Protein AF-A0A849RCG0-F1 (afdb_monomer_lite)

Structure (mmCIF, N/CA/C/O backbone):
data_AF-A0A849RCG0-F1
#
_entry.id   AF-A0A849RCG0-F1
#
loop_
_atom_site.group_PDB
_atom_site.id
_atom_site.type_symbol
_atom_site.label_atom_id
_atom_site.label_alt_id
_atom_site.label_comp_id
_atom_site.label_asym_id
_atom_site.label_entity_id
_atom_site.label_seq_id
_atom_site.pdbx_PDB_ins_code
_atom_site.Cartn_x
_atom_site.Cartn_y
_atom_site.Cartn_z
_atom_site.occupancy
_atom_site.B_iso_or_equiv
_atom_site.auth_seq_id
_atom_site.auth_comp_id
_atom_site.auth_asym_id
_atom_site.auth_atom_id
_atom_site.pdbx_PDB_model_num
ATOM 1 N N . MET A 1 1 ? 16.644 -5.581 -4.492 1.00 68.50 1 MET A N 1
ATOM 2 C CA . MET A 1 1 ? 16.510 -4.778 -3.244 1.00 68.50 1 MET A CA 1
ATOM 3 C C . MET A 1 1 ? 15.070 -4.349 -2.998 1.00 68.50 1 MET A C 1
ATOM 5 O O . MET A 1 1 ? 14.618 -4.457 -1.867 1.00 68.50 1 MET A O 1
ATOM 9 N N . LEU A 1 2 ? 14.342 -3.907 -4.027 1.00 74.62 2 LEU A N 1
ATOM 10 C CA . LEU A 1 2 ? 12.944 -3.479 -3.905 1.00 74.62 2 LEU A CA 1
ATOM 11 C C . LEU A 1 2 ? 12.015 -4.626 -3.444 1.00 74.62 2 LEU A C 1
ATOM 13 O O . LEU A 1 2 ? 11.167 -4.410 -2.586 1.00 74.62 2 LEU A O 1
ATOM 17 N N . ASP A 1 3 ? 12.273 -5.863 -3.884 1.00 76.31 3 ASP A N 1
ATOM 18 C CA . ASP A 1 3 ? 11.562 -7.084 -3.463 1.00 76.31 3 ASP A CA 1
ATOM 19 C C . ASP A 1 3 ? 11.628 -7.344 -1.949 1.00 76.31 3 ASP A C 1
ATOM 21 O O . ASP A 1 3 ? 10.642 -7.747 -1.331 1.00 76.31 3 ASP A O 1
ATOM 25 N N . LEU A 1 4 ? 12.788 -7.083 -1.330 1.00 80.75 4 LEU A N 1
ATOM 26 C CA . LEU A 1 4 ? 12.984 -7.244 0.116 1.00 80.75 4 LEU A CA 1
ATOM 27 C C . LEU A 1 4 ? 12.170 -6.212 0.894 1.00 80.75 4 LEU A C 1
ATOM 29 O O . LEU A 1 4 ? 11.536 -6.550 1.890 1.00 80.75 4 LEU A O 1
ATOM 33 N N . ILE A 1 5 ? 12.149 -4.969 0.412 1.00 82.56 5 ILE A N 1
ATOM 34 C CA . ILE A 1 5 ? 11.380 -3.887 1.033 1.00 82.56 5 ILE A CA 1
ATOM 35 C C . ILE A 1 5 ? 9.881 -4.203 0.945 1.00 82.56 5 ILE A C 1
ATOM 37 O O . ILE A 1 5 ? 9.186 -4.127 1.957 1.00 82.56 5 ILE A O 1
ATOM 41 N N . ILE A 1 6 ? 9.395 -4.633 -0.225 1.00 84.12 6 ILE A N 1
ATOM 42 C CA . ILE A 1 6 ? 7.998 -5.054 -0.420 1.00 84.12 6 ILE A CA 1
ATOM 43 C C . ILE A 1 6 ? 7.646 -6.211 0.513 1.00 84.12 6 ILE A C 1
ATOM 45 O O . ILE A 1 6 ? 6.597 -6.179 1.155 1.00 84.12 6 ILE A O 1
ATOM 49 N N . SER A 1 7 ? 8.520 -7.211 0.626 1.00 83.06 7 SER A N 1
ATOM 50 C CA . SER A 1 7 ? 8.291 -8.382 1.478 1.00 83.06 7 SER A CA 1
ATOM 51 C C . SER A 1 7 ? 8.188 -7.9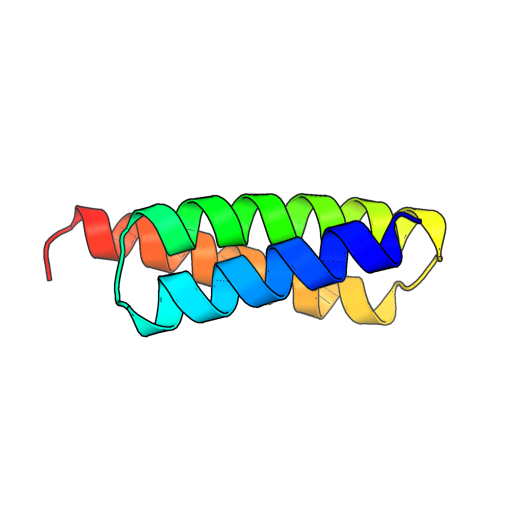95 2.954 1.00 83.06 7 SER A C 1
ATOM 53 O O . SER A 1 7 ? 7.226 -8.374 3.618 1.00 83.06 7 SER A O 1
ATOM 55 N N . ILE A 1 8 ? 9.115 -7.175 3.460 1.00 86.44 8 ILE A N 1
ATOM 56 C CA . ILE A 1 8 ? 9.100 -6.692 4.851 1.00 86.44 8 ILE A CA 1
ATOM 57 C C . ILE A 1 8 ? 7.836 -5.871 5.128 1.00 86.44 8 ILE A C 1
ATOM 59 O O . ILE A 1 8 ? 7.151 -6.107 6.123 1.00 86.44 8 ILE A O 1
ATOM 63 N N . VAL A 1 9 ? 7.489 -4.941 4.233 1.00 84.94 9 VAL A N 1
ATOM 64 C CA . VAL A 1 9 ? 6.281 -4.111 4.363 1.00 84.94 9 VAL A CA 1
ATOM 65 C C . VAL A 1 9 ? 5.015 -4.970 4.322 1.00 84.94 9 VAL A C 1
ATOM 67 O O . VAL A 1 9 ? 4.095 -4.734 5.101 1.00 84.94 9 VAL A O 1
ATOM 70 N N . THR A 1 10 ? 4.977 -6.002 3.479 1.00 85.31 10 THR A N 1
ATOM 71 C CA . THR A 1 10 ? 3.835 -6.924 3.375 1.00 85.31 10 THR A CA 1
ATOM 72 C C . THR A 1 10 ? 3.677 -7.770 4.641 1.00 85.31 10 THR A C 1
ATOM 74 O O . THR A 1 10 ? 2.560 -7.932 5.129 1.00 85.31 10 THR A O 1
ATOM 77 N N . ILE A 1 11 ? 4.777 -8.260 5.222 1.00 86.50 11 ILE A N 1
ATOM 78 C CA . ILE A 1 11 ? 4.756 -9.005 6.493 1.00 86.50 11 ILE A CA 1
ATOM 79 C C . ILE A 1 11 ? 4.261 -8.107 7.630 1.00 86.50 11 ILE A C 1
ATOM 81 O O . ILE A 1 11 ? 3.389 -8.512 8.400 1.00 86.50 11 ILE A O 1
ATOM 85 N N . LEU A 1 12 ? 4.774 -6.875 7.720 1.00 84.38 12 LEU A N 1
ATOM 86 C CA . LEU A 1 12 ? 4.316 -5.897 8.710 1.00 84.38 12 LEU A CA 1
ATOM 87 C C . LEU A 1 12 ? 2.828 -5.592 8.533 1.00 84.38 12 LEU A C 1
ATOM 89 O O . LEU A 1 12 ? 2.078 -5.638 9.505 1.00 84.38 12 LEU A O 1
ATOM 93 N N . TYR A 1 13 ? 2.385 -5.351 7.299 1.00 81.75 13 TYR A N 1
ATOM 94 C CA . TYR A 1 13 ? 0.974 -5.175 6.970 1.00 81.75 13 TYR A CA 1
ATOM 95 C C . TYR A 1 13 ? 0.123 -6.345 7.478 1.00 81.75 13 TYR A C 1
ATOM 97 O O . TYR A 1 13 ? -0.819 -6.118 8.237 1.00 81.75 13 TYR A O 1
ATOM 105 N N . MET A 1 14 ? 0.471 -7.587 7.126 1.00 81.94 14 MET A N 1
ATOM 106 C CA . MET A 1 14 ? -0.275 -8.778 7.551 1.00 81.94 14 MET A CA 1
ATOM 107 C C . MET A 1 14 ? -0.306 -8.921 9.074 1.00 81.94 14 MET A C 1
ATOM 109 O O . MET A 1 14 ? -1.353 -9.227 9.646 1.00 81.94 14 MET A O 1
ATOM 113 N N . HIS A 1 15 ? 0.813 -8.646 9.745 1.00 85.44 15 HIS A N 1
ATOM 114 C CA . HIS A 1 15 ? 0.886 -8.693 11.200 1.00 85.44 15 HIS A CA 1
ATOM 115 C C . HIS A 1 15 ? -0.029 -7.645 11.853 1.00 85.44 15 HIS A C 1
ATOM 117 O O . HIS A 1 15 ? -0.790 -7.965 12.768 1.00 85.44 15 HIS A O 1
ATOM 123 N N . LEU A 1 16 ? -0.013 -6.399 11.371 1.00 83.44 16 LEU A N 1
ATOM 124 C CA . LEU A 1 16 ? -0.868 -5.336 11.905 1.00 83.44 16 LEU A CA 1
ATOM 125 C C . LEU A 1 16 ? -2.351 -5.561 11.589 1.00 83.44 16 LEU A C 1
ATOM 127 O O . LEU A 1 16 ? -3.204 -5.274 12.434 1.00 83.44 16 LEU A O 1
ATOM 131 N N . LEU A 1 17 ? -2.657 -6.101 10.408 1.00 79.81 17 LEU A N 1
ATOM 132 C CA . LEU A 1 17 ? -4.013 -6.465 10.007 1.00 79.81 17 LEU A CA 1
ATOM 133 C C . LEU A 1 17 ? -4.567 -7.575 10.909 1.00 79.81 17 LEU A C 1
ATOM 135 O O . LEU A 1 17 ? -5.688 -7.459 11.402 1.00 79.81 17 LEU A O 1
ATOM 139 N N . SER A 1 18 ? -3.758 -8.598 11.212 1.00 81.19 18 SER A N 1
ATOM 140 C CA . SER A 1 18 ? -4.131 -9.671 12.145 1.00 81.19 18 SER A CA 1
ATOM 141 C C . SER A 1 18 ? -4.428 -9.149 13.549 1.00 81.19 18 SER A C 1
ATOM 143 O O . SER A 1 18 ? -5.267 -9.714 14.247 1.00 81.19 18 SER A O 1
ATOM 145 N N . ARG A 1 19 ? -3.759 -8.073 13.975 1.00 83.50 19 ARG A N 1
ATOM 146 C CA . ARG A 1 19 ? -3.997 -7.436 15.277 1.00 83.50 19 ARG A CA 1
ATOM 147 C C . ARG A 1 19 ? -5.165 -6.450 15.265 1.00 83.50 19 ARG A C 1
ATOM 149 O O . ARG A 1 19 ? -5.392 -5.803 16.284 1.00 83.50 19 ARG A O 1
ATOM 156 N N . LYS A 1 20 ? -5.906 -6.331 14.151 1.00 75.62 20 LYS A N 1
ATOM 157 C CA . LYS A 1 20 ? -7.054 -5.419 14.023 1.00 75.62 20 LYS A CA 1
ATOM 158 C C . LYS A 1 20 ? -6.682 -3.967 14.373 1.00 75.62 20 LYS A C 1
ATOM 160 O O . LYS A 1 20 ? -7.465 -3.225 14.954 1.00 75.62 20 LYS A O 1
ATOM 165 N N . ILE A 1 21 ? -5.458 -3.551 14.046 1.00 77.69 21 ILE A N 1
ATOM 166 C CA . ILE A 1 21 ? -4.977 -2.193 14.322 1.00 77.69 21 ILE A CA 1
ATOM 167 C C . ILE A 1 21 ? -5.311 -1.315 13.113 1.00 77.69 21 ILE A C 1
ATOM 169 O O . ILE A 1 21 ? -4.876 -1.631 12.007 1.00 77.69 21 ILE A O 1
ATOM 173 N N . LYS A 1 22 ? -5.999 -0.174 13.312 1.00 74.50 22 LYS A N 1
ATOM 174 C CA . LYS A 1 22 ? -6.303 0.804 12.235 1.00 74.50 22 LYS A CA 1
ATOM 175 C C . LYS A 1 22 ? -5.075 1.148 11.391 1.00 74.50 22 LYS A C 1
ATOM 177 O O . LYS A 1 22 ? -5.165 1.254 10.173 1.00 74.50 22 LYS A O 1
ATOM 182 N N . PHE A 1 23 ? -3.922 1.296 12.043 1.00 79.06 23 PHE A N 1
ATOM 183 C CA . PHE A 1 23 ? -2.646 1.591 11.394 1.00 79.06 23 PHE A CA 1
ATOM 184 C C . PHE A 1 23 ? -2.248 0.542 10.341 1.00 79.06 23 PHE A C 1
ATOM 186 O O . PHE A 1 23 ? -1.638 0.891 9.337 1.00 79.06 23 PHE A O 1
ATOM 193 N N . GLY A 1 24 ? -2.666 -0.720 10.501 1.00 81.06 24 GLY A N 1
ATOM 194 C CA . GLY A 1 24 ? -2.430 -1.785 9.527 1.00 81.06 24 GLY A CA 1
ATOM 195 C C . GLY A 1 24 ? -3.034 -1.500 8.156 1.00 81.06 24 GLY A C 1
ATOM 196 O O . GLY A 1 24 ? -2.411 -1.810 7.149 1.00 81.06 24 GLY A O 1
ATOM 197 N N . LEU A 1 25 ? -4.185 -0.831 8.087 1.00 82.38 25 LEU A N 1
ATOM 198 C CA . LEU A 1 25 ? -4.811 -0.484 6.809 1.00 82.38 25 LEU A CA 1
ATOM 199 C C . LEU A 1 25 ? -4.042 0.622 6.068 1.00 82.38 25 LEU A C 1
ATOM 201 O O . LEU A 1 25 ? -3.890 0.558 4.850 1.00 82.38 25 LEU A O 1
ATOM 205 N N . TYR A 1 26 ? -3.485 1.596 6.796 1.00 83.12 26 TYR A N 1
ATOM 206 C CA . TYR A 1 26 ? -2.609 2.621 6.214 1.00 83.12 26 TYR A CA 1
ATOM 207 C C . TYR A 1 26 ? -1.298 2.015 5.700 1.00 83.12 26 TYR A C 1
ATOM 209 O O . TYR A 1 26 ? -0.848 2.347 4.603 1.00 83.12 26 TYR A O 1
ATOM 217 N N . VAL A 1 27 ? -0.714 1.080 6.458 1.00 85.50 27 VAL A N 1
ATOM 218 C CA . VAL A 1 27 ? 0.475 0.326 6.029 1.00 85.50 27 VAL A CA 1
ATOM 219 C C . VAL A 1 27 ? 0.160 -0.543 4.807 1.00 85.50 27 VAL A C 1
ATOM 221 O O . VAL A 1 27 ? 0.979 -0.623 3.897 1.00 85.50 27 VAL A O 1
ATOM 224 N N . GLY A 1 28 ? -1.037 -1.131 4.731 1.00 85.12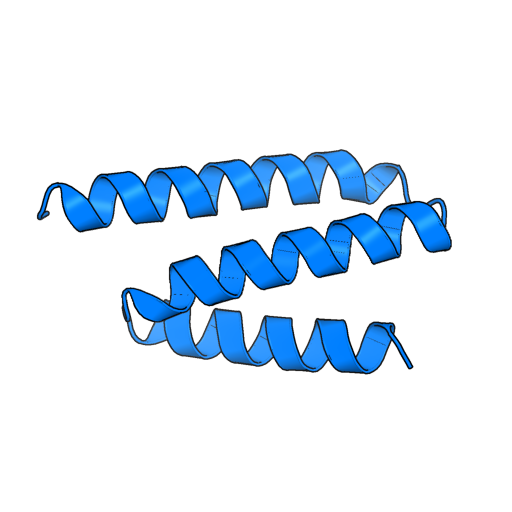 28 GLY A N 1
ATOM 225 C CA . GLY A 1 28 ? -1.502 -1.886 3.564 1.00 85.12 28 GLY A CA 1
ATOM 226 C C . GLY A 1 28 ? -1.627 -1.032 2.303 1.00 85.12 28 GLY A C 1
ATOM 227 O O . GLY A 1 28 ? -1.213 -1.459 1.228 1.00 85.12 28 GLY A O 1
ATOM 228 N N . LEU A 1 29 ? -2.111 0.204 2.434 1.00 87.25 29 LEU A N 1
ATOM 229 C CA . LEU A 1 29 ? -2.155 1.179 1.340 1.00 87.25 29 LEU A CA 1
ATOM 230 C C . LEU A 1 29 ? -0.750 1.530 0.837 1.00 87.25 29 LEU A C 1
ATOM 232 O O . LEU A 1 29 ? -0.505 1.537 -0.367 1.00 87.25 29 LEU A O 1
ATOM 236 N N . LEU A 1 30 ? 0.189 1.750 1.759 1.00 87.25 30 LEU A N 1
ATOM 237 C CA . LEU A 1 30 ? 1.5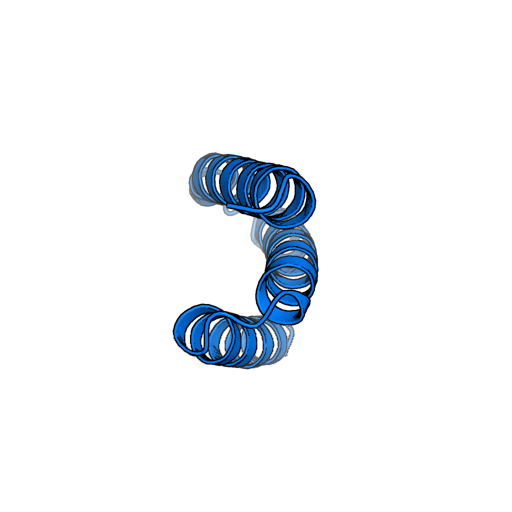91 1.999 1.426 1.00 87.25 30 LEU A CA 1
ATOM 238 C C . LEU A 1 30 ? 2.235 0.776 0.748 1.00 87.25 30 LEU A C 1
ATOM 240 O O . LEU A 1 30 ? 2.978 0.928 -0.221 1.00 87.25 30 LEU A O 1
ATOM 244 N N . ALA A 1 31 ? 1.884 -0.436 1.188 1.00 88.12 31 ALA A N 1
ATOM 245 C CA . ALA A 1 31 ? 2.299 -1.680 0.546 1.00 88.12 31 ALA A CA 1
ATOM 246 C C . ALA A 1 31 ? 1.799 -1.769 -0.906 1.00 88.12 31 ALA A C 1
ATOM 248 O O . ALA A 1 31 ? 2.574 -2.142 -1.783 1.00 88.12 31 ALA A O 1
ATOM 249 N N . GLN A 1 32 ? 0.547 -1.385 -1.182 1.00 89.50 32 GLN A N 1
ATOM 250 C CA . GLN A 1 32 ? -0.006 -1.393 -2.545 1.00 89.50 32 GLN A CA 1
ATOM 251 C C . GLN A 1 32 ? 0.691 -0.396 -3.484 1.00 89.50 32 GLN A C 1
ATOM 253 O O . GLN A 1 32 ? 0.926 -0.718 -4.649 1.00 89.50 32 GLN A O 1
ATOM 258 N N . VAL A 1 33 ? 1.117 0.773 -2.986 1.00 90.00 33 VAL A N 1
ATOM 259 C CA . VAL A 1 33 ? 1.938 1.719 -3.774 1.00 90.00 33 VAL A CA 1
ATOM 260 C C . VAL A 1 33 ? 3.299 1.109 -4.121 1.00 90.00 33 VAL A C 1
ATOM 262 O O . VAL A 1 33 ? 3.753 1.207 -5.263 1.00 90.00 33 VAL A O 1
ATOM 265 N N . LEU A 1 34 ? 3.936 0.426 -3.166 1.00 88.12 34 LEU A N 1
ATOM 266 C CA . LEU A 1 34 ? 5.190 -0.294 -3.407 1.00 88.12 34 LEU A CA 1
ATOM 267 C C . LEU A 1 34 ? 5.012 -1.437 -4.419 1.00 88.12 34 LEU A C 1
ATOM 269 O O . LEU A 1 34 ? 5.838 -1.595 -5.318 1.00 88.12 34 LEU A O 1
ATOM 273 N N . TRP A 1 35 ? 3.918 -2.194 -4.318 1.00 87.81 35 TRP A N 1
ATOM 274 C CA . TRP A 1 35 ? 3.548 -3.216 -5.300 1.00 87.81 35 TRP A CA 1
ATOM 275 C C . TRP A 1 35 ? 3.276 -2.618 -6.683 1.00 87.81 35 TRP A C 1
ATOM 277 O O . TRP A 1 35 ? 3.605 -3.237 -7.690 1.00 87.81 35 TRP A O 1
ATOM 287 N N . LEU A 1 36 ? 2.727 -1.405 -6.768 1.00 90.38 36 LEU A N 1
ATOM 288 C CA . LEU A 1 36 ? 2.468 -0.743 -8.048 1.00 90.38 36 LEU A CA 1
ATOM 289 C C . LEU A 1 36 ? 3.781 -0.384 -8.749 1.00 90.38 36 LEU A C 1
ATOM 291 O O . LEU A 1 36 ? 3.956 -0.691 -9.927 1.00 90.38 36 LEU A O 1
ATOM 295 N N . LEU A 1 37 ? 4.729 0.193 -8.006 1.00 88.88 37 LEU A N 1
ATOM 296 C CA . LEU A 1 37 ? 6.081 0.467 -8.500 1.00 88.88 37 LEU A CA 1
ATOM 297 C C . LEU A 1 37 ? 6.772 -0.816 -8.968 1.00 88.88 37 LEU A C 1
ATOM 299 O O . LEU A 1 37 ? 7.379 -0.838 -10.036 1.00 88.88 37 LEU A O 1
ATOM 303 N N . TYR A 1 38 ? 6.631 -1.899 -8.205 1.00 87.75 38 TYR A N 1
ATOM 304 C CA . TYR A 1 38 ? 7.170 -3.203 -8.574 1.00 87.75 38 TYR A CA 1
ATOM 305 C C . TYR A 1 38 ? 6.626 -3.726 -9.901 1.00 87.75 38 TYR A C 1
ATOM 307 O O . TYR A 1 38 ? 7.391 -4.197 -10.743 1.00 87.75 38 TYR A O 1
ATOM 315 N N . ILE A 1 39 ? 5.308 -3.634 -10.082 1.00 89.81 39 ILE A N 1
ATOM 316 C CA . ILE A 1 39 ? 4.612 -4.096 -11.282 1.00 89.81 39 ILE A CA 1
ATOM 317 C C . ILE A 1 39 ? 5.087 -3.326 -12.509 1.00 89.81 39 ILE A C 1
ATOM 319 O O . ILE A 1 39 ? 5.345 -3.946 -13.538 1.00 89.81 39 ILE A O 1
ATOM 323 N N . ILE A 1 40 ? 5.248 -2.006 -12.390 1.00 90.19 40 ILE A N 1
ATOM 324 C CA . ILE A 1 40 ? 5.741 -1.154 -13.478 1.00 90.19 40 ILE A CA 1
ATOM 325 C C . ILE A 1 40 ? 7.189 -1.520 -13.829 1.00 90.19 40 ILE A C 1
ATOM 327 O O . ILE A 1 40 ? 7.498 -1.719 -15.000 1.00 90.19 40 ILE A O 1
ATOM 331 N N . ILE A 1 41 ? 8.064 -1.667 -12.827 1.00 90.50 41 ILE A N 1
ATOM 332 C CA . ILE A 1 41 ? 9.488 -1.987 -13.035 1.00 90.50 41 ILE A CA 1
ATOM 333 C C . ILE A 1 41 ? 9.668 -3.364 -13.688 1.00 90.50 41 ILE A C 1
ATOM 335 O O . ILE A 1 41 ? 10.472 -3.508 -14.604 1.00 90.50 41 ILE A O 1
ATOM 339 N N . ASN A 1 42 ? 8.917 -4.372 -13.240 1.00 89.25 42 ASN A N 1
ATOM 340 C CA . ASN A 1 42 ? 9.057 -5.752 -13.715 1.00 89.25 42 ASN A CA 1
ATOM 341 C C . ASN A 1 42 ? 8.102 -6.101 -14.866 1.00 89.25 42 ASN A C 1
ATOM 343 O O . ASN A 1 42 ? 8.064 -7.251 -15.295 1.00 89.25 42 ASN A O 1
ATOM 347 N N . SER A 1 43 ? 7.310 -5.138 -15.355 1.00 89.94 43 SER A N 1
ATOM 348 C CA . SER A 1 43 ? 6.257 -5.368 -16.358 1.00 89.94 43 SER A CA 1
ATOM 349 C C . SER A 1 43 ? 5.309 -6.524 -15.991 1.00 89.94 43 SER A C 1
ATOM 351 O O . SER A 1 43 ? 4.837 -7.272 -16.848 1.00 89.94 43 SER A O 1
ATOM 353 N N . ALA A 1 44 ? 5.012 -6.682 -14.699 1.00 87.50 44 ALA A N 1
ATOM 354 C CA . ALA A 1 44 ? 4.203 -7.776 -14.163 1.00 87.50 44 ALA A CA 1
ATOM 355 C C . ALA A 1 44 ? 2.697 -7.458 -14.234 1.00 87.50 44 ALA A C 1
ATOM 357 O O . ALA A 1 44 ? 1.990 -7.476 -13.226 1.00 87.50 44 ALA A O 1
ATOM 358 N N . TRP A 1 45 ? 2.194 -7.144 -15.430 1.00 86.88 45 TRP A N 1
ATOM 359 C CA . TRP A 1 45 ? 0.831 -6.637 -15.657 1.00 86.88 45 TRP A CA 1
ATOM 360 C C . TRP A 1 45 ? -0.285 -7.544 -15.116 1.00 86.88 45 TRP A C 1
ATOM 362 O O . TRP A 1 45 ? -1.333 -7.045 -14.714 1.00 86.88 45 TRP A O 1
ATOM 372 N N . GLY A 1 46 ? -0.051 -8.858 -15.019 1.00 87.25 46 GLY A N 1
ATOM 373 C CA . GLY A 1 46 ? -1.004 -9.799 -14.414 1.00 87.25 46 GLY A CA 1
ATOM 374 C C . GLY A 1 46 ? -1.288 -9.532 -12.928 1.00 87.25 46 GLY A C 1
ATOM 375 O O . GLY A 1 46 ? -2.373 -9.835 -12.442 1.00 87.25 46 GLY A O 1
ATOM 376 N N . LEU A 1 47 ? -0.352 -8.904 -12.210 1.00 87.25 47 LEU A N 1
ATOM 377 C CA . LEU A 1 47 ? -0.510 -8.544 -10.797 1.00 87.25 47 LEU A CA 1
ATOM 378 C C . LEU A 1 47 ? -1.200 -7.187 -10.602 1.00 87.25 47 LEU A C 1
ATOM 380 O O . LEU A 1 47 ? -1.581 -6.847 -9.484 1.00 87.25 47 LEU A O 1
ATOM 384 N N . LEU A 1 48 ? -1.394 -6.411 -11.673 1.00 89.81 48 LEU A N 1
ATOM 385 C CA . LEU A 1 48 ? -2.014 -5.087 -11.600 1.00 89.81 48 LEU A CA 1
ATOM 386 C C . LEU A 1 48 ? -3.471 -5.173 -11.137 1.00 89.81 48 LEU A C 1
ATOM 388 O O . LEU A 1 48 ? -3.892 -4.412 -10.269 1.00 89.81 48 LEU A O 1
ATOM 392 N N . MET A 1 49 ? -4.217 -6.150 -11.653 1.00 88.75 49 MET A N 1
ATOM 393 C CA . MET A 1 49 ? -5.604 -6.390 -11.251 1.00 88.75 49 MET A CA 1
ATOM 394 C C . MET A 1 49 ? -5.709 -6.787 -9.770 1.00 88.75 49 MET A C 1
ATOM 396 O O . MET A 1 49 ? -6.586 -6.293 -9.061 1.00 88.75 49 MET A O 1
ATOM 400 N N . LEU A 1 50 ? -4.780 -7.617 -9.283 1.00 89.38 50 LEU A N 1
ATOM 401 C CA . LEU A 1 50 ? -4.686 -7.989 -7.868 1.00 89.38 50 LEU A CA 1
ATOM 402 C C . LEU A 1 50 ? -4.399 -6.767 -6.984 1.00 89.38 50 LEU A C 1
ATOM 404 O O . LEU A 1 50 ? -5.067 -6.575 -5.969 1.00 89.38 50 LEU A O 1
ATOM 408 N N . ASN A 1 51 ? -3.437 -5.931 -7.383 1.00 91.06 51 ASN A N 1
ATOM 409 C CA . ASN A 1 51 ? -3.073 -4.719 -6.653 1.00 91.06 51 ASN A CA 1
ATOM 410 C C . ASN A 1 51 ? -4.266 -3.748 -6.554 1.00 91.06 51 ASN A C 1
ATOM 412 O O . ASN A 1 51 ? -4.608 -3.295 -5.465 1.00 91.06 51 ASN A O 1
ATOM 416 N N . ILE A 1 52 ? -4.992 -3.518 -7.654 1.00 90.62 52 ILE A N 1
ATOM 417 C CA . ILE A 1 52 ? -6.200 -2.674 -7.659 1.00 90.62 52 ILE A CA 1
ATOM 418 C C . ILE A 1 52 ? -7.272 -3.215 -6.701 1.00 90.62 52 ILE A C 1
ATOM 420 O O . ILE A 1 52 ? -7.855 -2.446 -5.933 1.00 90.62 52 ILE A O 1
ATOM 424 N N . ALA A 1 53 ? -7.520 -4.528 -6.706 1.00 91.12 53 ALA A N 1
ATOM 425 C CA . ALA A 1 53 ? -8.493 -5.145 -5.805 1.00 91.12 53 ALA A CA 1
ATOM 426 C C . ALA A 1 53 ? -8.093 -4.981 -4.329 1.00 91.12 53 ALA A C 1
ATOM 428 O O . ALA A 1 53 ? -8.912 -4.579 -3.501 1.00 91.12 53 ALA A O 1
ATOM 429 N N . LEU A 1 54 ? -6.823 -5.230 -3.996 1.00 88.00 54 LEU A N 1
ATOM 430 C CA . LEU A 1 54 ? -6.290 -5.025 -2.646 1.00 88.00 54 LEU A CA 1
ATOM 431 C C . LEU A 1 54 ? -6.360 -3.563 -2.215 1.00 88.00 54 LEU A C 1
ATOM 433 O O . LEU A 1 54 ? -6.666 -3.275 -1.058 1.00 88.00 54 LEU A O 1
ATOM 437 N N . TRP A 1 55 ? -6.106 -2.641 -3.138 1.00 89.62 55 TRP A N 1
ATOM 438 C CA . TRP A 1 55 ? -6.189 -1.217 -2.869 1.00 89.62 55 TRP A CA 1
ATOM 439 C C . TRP A 1 55 ? -7.621 -0.807 -2.522 1.00 89.62 55 TRP A C 1
ATOM 441 O O . TRP A 1 55 ? -7.836 -0.137 -1.511 1.00 89.62 55 TRP A O 1
ATOM 451 N N . TYR A 1 56 ? -8.605 -1.301 -3.281 1.00 90.62 56 TYR A N 1
ATOM 452 C CA . TYR A 1 56 ? -10.023 -1.100 -2.989 1.00 90.62 56 TYR A CA 1
ATOM 453 C C . TYR A 1 56 ? -10.418 -1.670 -1.621 1.00 90.62 56 TYR A C 1
ATOM 455 O O . TYR A 1 56 ? -11.058 -0.975 -0.834 1.00 90.62 56 TYR A O 1
ATOM 463 N N . ILE A 1 57 ? -9.991 -2.895 -1.295 1.00 88.06 57 ILE A N 1
ATOM 464 C CA . ILE A 1 57 ? -10.271 -3.532 0.004 1.00 88.06 57 ILE A CA 1
ATOM 465 C C . ILE A 1 57 ? -9.653 -2.730 1.156 1.00 88.06 57 ILE A C 1
ATOM 467 O O . ILE A 1 57 ? -10.314 -2.510 2.169 1.00 88.06 57 ILE A O 1
ATOM 471 N N . CYS A 1 58 ? -8.412 -2.255 1.008 1.00 85.94 58 CYS A N 1
ATOM 472 C CA . CYS A 1 58 ? -7.767 -1.411 2.016 1.00 85.94 58 CYS A CA 1
ATOM 473 C C . CYS A 1 58 ? -8.535 -0.102 2.223 1.00 85.94 58 CYS A C 1
ATOM 475 O O . CYS A 1 58 ? -8.823 0.262 3.362 1.00 85.94 58 CYS A O 1
ATOM 477 N N . ILE A 1 59 ? -8.912 0.583 1.139 1.00 86.56 59 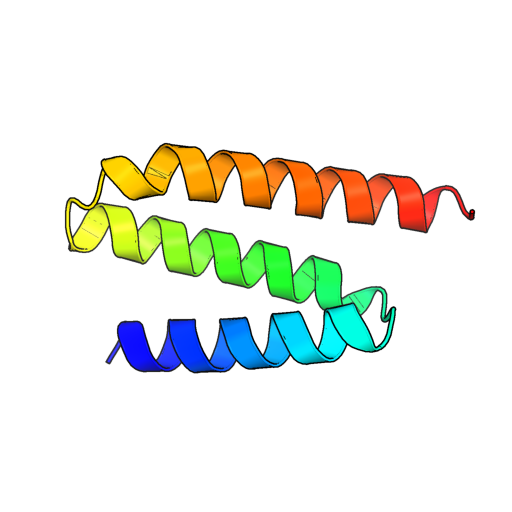ILE A N 1
ATOM 478 C CA . ILE A 1 59 ? -9.685 1.832 1.203 1.00 86.56 59 ILE A CA 1
ATOM 479 C C . ILE A 1 59 ? -11.049 1.590 1.863 1.00 86.56 59 ILE A C 1
ATOM 481 O O . ILE A 1 59 ? -11.417 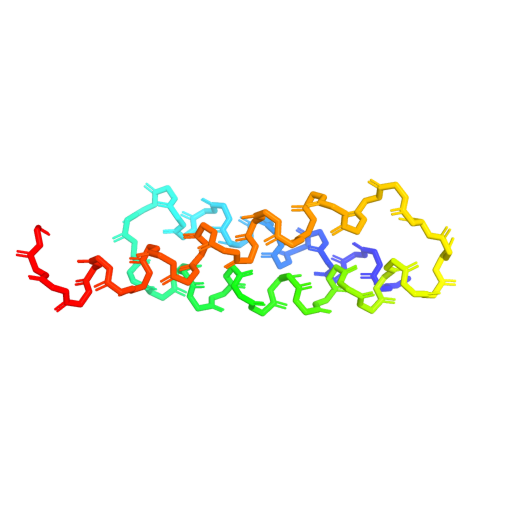2.314 2.789 1.00 86.56 59 ILE A O 1
ATOM 485 N N . ALA A 1 60 ? -11.774 0.550 1.446 1.00 87.25 60 ALA A N 1
ATOM 486 C CA . ALA A 1 60 ? -13.056 0.174 2.037 1.00 87.25 60 ALA A CA 1
ATOM 487 C C . ALA A 1 60 ? -12.914 -0.156 3.531 1.00 87.25 60 ALA A C 1
ATOM 489 O O . ALA A 1 60 ? -13.718 0.300 4.343 1.00 87.25 60 ALA A O 1
ATOM 490 N N . GLY A 1 61 ? -11.849 -0.868 3.910 1.00 85.44 61 GLY A N 1
ATOM 491 C CA . GLY A 1 61 ? -11.507 -1.151 5.300 1.00 85.44 61 GLY A CA 1
ATOM 492 C C . GLY A 1 61 ? -11.293 0.118 6.125 1.00 85.44 61 GLY A C 1
ATOM 493 O O . GLY A 1 61 ? -11.821 0.211 7.227 1.00 85.44 61 GLY A O 1
ATOM 494 N N . ILE A 1 62 ? -10.582 1.123 5.600 1.00 84.75 62 ILE A N 1
ATOM 495 C CA . ILE A 1 62 ? -10.362 2.405 6.301 1.00 84.75 62 ILE A CA 1
ATOM 496 C C . ILE A 1 62 ? -11.682 3.151 6.498 1.00 84.75 62 ILE A C 1
ATOM 498 O O . ILE A 1 62 ? -11.942 3.668 7.587 1.00 84.75 62 ILE A O 1
ATOM 502 N N . ILE A 1 63 ? -12.520 3.194 5.459 1.00 85.50 63 ILE A N 1
ATOM 503 C CA . ILE A 1 63 ? -13.821 3.868 5.501 1.00 85.50 63 ILE A CA 1
ATOM 504 C C . ILE A 1 63 ? -14.740 3.193 6.525 1.00 85.50 63 ILE A C 1
ATOM 506 O O . ILE A 1 63 ? -15.316 3.883 7.366 1.00 85.50 63 ILE A O 1
ATOM 510 N N . ASN A 1 64 ? -14.842 1.862 6.498 1.00 81.81 64 ASN A N 1
ATOM 511 C CA . ASN A 1 64 ? -15.682 1.106 7.429 1.00 81.81 64 ASN A CA 1
ATOM 512 C C . ASN A 1 64 ? -15.165 1.209 8.869 1.00 81.81 64 ASN A C 1
ATOM 514 O O . ASN A 1 64 ? -15.945 1.454 9.783 1.00 81.81 64 ASN A O 1
ATOM 518 N N . TRP A 1 65 ? -13.847 1.165 9.083 1.00 76.81 65 TRP A N 1
ATOM 519 C CA . TRP A 1 65 ? -13.275 1.329 10.423 1.00 76.81 65 TRP A CA 1
ATOM 520 C C . TRP A 1 65 ? -13.504 2.734 10.999 1.00 76.81 65 TRP A C 1
ATOM 522 O O . TRP A 1 65 ? -13.596 2.923 12.212 1.00 76.81 65 TRP A O 1
ATOM 532 N N . ASN A 1 66 ? -13.569 3.772 10.167 1.00 68.31 66 ASN A N 1
ATOM 533 C CA . ASN A 1 66 ? -13.922 5.112 10.643 1.00 68.31 66 ASN A CA 1
ATOM 534 C 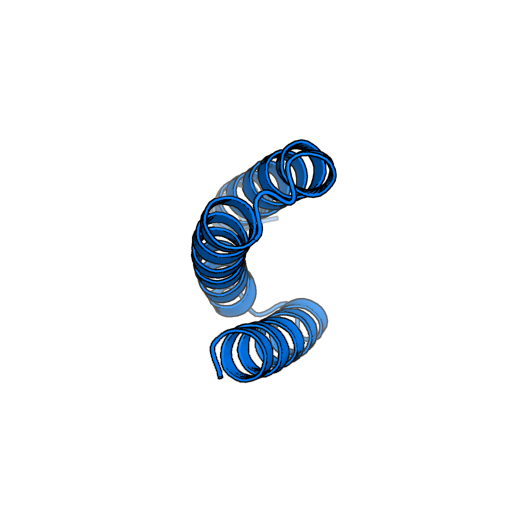C . ASN A 1 66 ? -15.418 5.290 10.906 1.00 68.31 66 ASN A C 1
ATOM 536 O O . ASN A 1 66 ? -15.771 6.157 11.700 1.00 68.31 66 ASN A O 1
ATOM 540 N N . LYS A 1 67 ? -16.276 4.464 10.301 1.00 71.81 67 LYS A N 1
ATOM 541 C CA . LYS A 1 67 ? -17.718 4.457 10.568 1.00 71.81 67 LYS A CA 1
ATOM 542 C C . LYS A 1 67 ? -18.111 3.758 11.873 1.00 71.81 67 LYS A C 1
ATOM 544 O O . LYS A 1 67 ? -19.263 3.883 12.264 1.00 71.81 67 LYS A O 1
ATOM 549 N N . GLY A 1 68 ? -17.161 3.136 12.573 1.00 55.62 68 GLY A N 1
ATOM 550 C CA . GLY A 1 68 ? -17.374 2.636 13.930 1.00 55.62 68 GLY A CA 1
ATOM 551 C C . GLY A 1 68 ? -18.343 1.459 13.999 1.00 55.62 68 GLY A C 1
ATOM 552 O O . GLY A 1 68 ? -19.295 1.515 14.772 1.00 55.62 68 GLY A O 1
ATOM 553 N N . GLU A 1 69 ? -18.090 0.418 13.204 1.00 46.09 69 GLU A N 1
ATOM 554 C CA . GLU A 1 69 ? -18.487 -0.942 13.601 1.00 46.09 69 GLU A CA 1
ATOM 555 C C . GLU A 1 69 ? -17.531 -1.489 14.670 1.00 46.09 69 GLU A C 1
ATOM 557 O O . GLU A 1 69 ? -16.300 -1.264 14.538 1.00 46.09 69 GLU A O 1
#

Sequence (69 aa):
MLDLIISIVTILYMHLLSRKIKFGLYVGLLAQVLWLLYIIINSAWGLLMLNIALWYICIAGIINWNKGE

Radius of gyration: 12.49 Å; chains: 1; bounding box: 35×15×32 Å

Secondary structure (DSSP, 8-state):
-HHHHHHHHHHHHHHHHHTT-HHHHHHHHHHHHHHHHHHHHHT-GGGHHHHHHHHHHHHHHHHHHHTT-

Foldseek 3Di:
DLVVVLVVLVVVLVVCVVVVHLVSLVSQLVSLVSVVVVCVVVVVVVCVVVSVVSNVVSVVSNVVVVVPD

pLDDT: mean 83.7, std 7.78, range [46.09, 91.12]